Protein AF-A0A2J9E0F0-F1 (afdb_monomer_lite)

Structure (mmCIF, N/CA/C/O backbone):
data_AF-A0A2J9E0F0-F1
#
_entry.id   AF-A0A2J9E0F0-F1
#
loop_
_atom_site.group_PDB
_atom_site.id
_atom_site.type_symbol
_atom_site.label_atom_id
_atom_site.label_alt_id
_atom_site.label_comp_id
_atom_site.label_asym_id
_atom_site.label_entity_id
_atom_site.label_seq_id
_atom_site.pdbx_PDB_ins_code
_atom_site.Cartn_x
_atom_site.Cartn_y
_atom_site.Cartn_z
_atom_site.occupancy
_atom_site.B_iso_or_equiv
_atom_site.auth_seq_id
_atom_site.auth_comp_id
_atom_site.auth_asym_id
_atom_site.auth_atom_id
_atom_site.pdbx_PDB_model_num
ATOM 1 N N . MET A 1 1 ? 15.414 -1.231 -19.274 1.00 57.50 1 MET A N 1
ATOM 2 C CA . MET A 1 1 ? 15.037 -1.893 -18.003 1.00 57.50 1 MET A CA 1
ATOM 3 C C . MET A 1 1 ? 15.547 -1.164 -16.754 1.00 57.50 1 MET A C 1
ATOM 5 O O . MET A 1 1 ? 14.746 -0.970 -15.856 1.00 57.50 1 MET A O 1
ATOM 9 N N . ILE A 1 2 ? 16.804 -0.691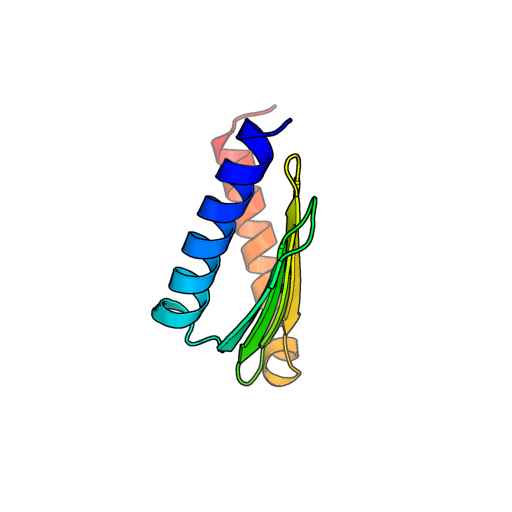 -16.682 1.00 60.50 2 ILE A N 1
ATOM 10 C CA . ILE A 1 2 ? 17.337 -0.006 -15.474 1.00 60.50 2 ILE A CA 1
ATOM 11 C C . ILE A 1 2 ? 16.632 1.338 -15.173 1.00 60.50 2 ILE A C 1
ATOM 13 O O . ILE A 1 2 ? 16.381 1.662 -14.017 1.00 60.50 2 ILE A O 1
ATOM 17 N N . HIS A 1 3 ? 16.257 2.098 -16.207 1.00 62.88 3 HIS A N 1
ATOM 18 C CA . HIS A 1 3 ? 15.624 3.417 -16.048 1.00 62.88 3 HIS A CA 1
ATOM 19 C C . HIS A 1 3 ? 14.229 3.352 -15.396 1.00 62.88 3 HIS A C 1
ATOM 21 O O . HIS A 1 3 ? 13.938 4.114 -14.479 1.00 62.88 3 HIS A O 1
ATOM 27 N N . SER A 1 4 ? 13.388 2.401 -15.816 1.00 68.25 4 SER A N 1
ATOM 28 C CA . SER A 1 4 ? 12.019 2.243 -15.301 1.00 68.25 4 SER A CA 1
ATOM 29 C C . SER A 1 4 ? 11.988 1.792 -13.836 1.00 68.25 4 SER A C 1
ATOM 31 O O . SER A 1 4 ? 11.130 2.224 -13.077 1.00 68.25 4 SER A O 1
ATOM 33 N N . ALA A 1 5 ? 12.962 0.980 -13.407 1.00 74.69 5 ALA A N 1
ATOM 34 C CA . ALA A 1 5 ? 13.091 0.569 -12.009 1.00 74.69 5 ALA A CA 1
ATOM 35 C C . ALA A 1 5 ? 13.476 1.738 -11.083 1.00 74.69 5 ALA A C 1
ATOM 37 O O . ALA A 1 5 ? 13.003 1.805 -9.953 1.00 74.69 5 ALA A O 1
ATOM 38 N N . CYS A 1 6 ? 14.305 2.676 -11.556 1.00 81.94 6 CYS A N 1
ATOM 39 C CA . CYS A 1 6 ? 14.657 3.880 -10.797 1.00 81.94 6 CYS A CA 1
ATOM 40 C C . CYS A 1 6 ? 13.433 4.786 -10.585 1.00 81.94 6 CYS A C 1
ATOM 42 O O . CYS A 1 6 ? 13.164 5.216 -9.465 1.00 81.94 6 CYS A O 1
ATOM 44 N N . LEU A 1 7 ? 12.644 4.995 -11.645 1.00 85.75 7 LEU A N 1
ATOM 45 C CA . LEU A 1 7 ? 11.413 5.781 -11.575 1.00 85.75 7 LEU A CA 1
ATOM 46 C C . LEU A 1 7 ? 10.382 5.147 -10.630 1.00 85.75 7 LEU A C 1
ATOM 48 O O . LEU A 1 7 ? 9.809 5.836 -9.792 1.00 85.75 7 LEU A O 1
ATOM 52 N N . ALA A 1 8 ? 10.190 3.827 -10.715 1.00 87.75 8 ALA A N 1
ATOM 53 C CA . ALA A 1 8 ? 9.270 3.094 -9.846 1.00 87.75 8 ALA A CA 1
ATOM 54 C C . ALA A 1 8 ? 9.629 3.230 -8.354 1.00 87.75 8 ALA A C 1
ATOM 56 O O . ALA A 1 8 ? 8.737 3.300 -7.505 1.00 87.75 8 ALA A O 1
ATOM 57 N N . ARG A 1 9 ? 10.927 3.309 -8.035 1.00 92.06 9 ARG A N 1
ATOM 58 C CA . ARG A 1 9 ? 11.415 3.545 -6.669 1.00 92.06 9 ARG A CA 1
ATOM 59 C C . ARG A 1 9 ? 11.136 4.963 -6.204 1.00 92.06 9 ARG A C 1
ATOM 61 O O . ARG A 1 9 ? 10.558 5.116 -5.139 1.00 92.06 9 ARG A O 1
ATOM 68 N N . GLN A 1 10 ? 11.435 5.967 -7.028 1.00 92.25 10 GLN A N 1
ATOM 69 C CA . GLN A 1 10 ? 11.145 7.360 -6.682 1.00 92.25 10 GLN A CA 1
ATOM 70 C C . GLN A 1 10 ? 9.657 7.560 -6.358 1.00 92.25 10 GLN A C 1
ATOM 72 O O . GLN A 1 10 ? 9.323 8.105 -5.313 1.00 92.25 10 GLN A O 1
ATOM 77 N N . VAL A 1 11 ? 8.770 7.015 -7.196 1.00 91.62 11 VAL A N 1
ATOM 78 C CA . VAL A 1 11 ? 7.318 7.055 -6.959 1.00 91.62 11 VAL A CA 1
ATOM 79 C C . VAL A 1 11 ? 6.937 6.350 -5.653 1.00 91.62 11 VAL A C 1
ATOM 81 O O . VAL A 1 11 ? 6.034 6.796 -4.951 1.00 91.62 11 VAL A O 1
ATOM 84 N N . THR A 1 12 ? 7.621 5.258 -5.306 1.00 93.19 12 THR A N 1
ATOM 85 C CA . THR A 1 12 ? 7.377 4.533 -4.050 1.00 93.19 12 THR A CA 1
ATOM 86 C C . THR A 1 12 ? 7.789 5.361 -2.836 1.00 93.19 12 THR A C 1
ATOM 88 O O . THR A 1 12 ? 7.037 5.423 -1.866 1.00 93.19 12 THR A O 1
ATOM 91 N N . ASP A 1 13 ? 8.948 6.014 -2.895 1.00 94.81 13 ASP A N 1
ATOM 92 C CA . ASP A 1 13 ? 9.443 6.884 -1.829 1.00 94.81 13 ASP A CA 1
ATOM 93 C C . ASP A 1 13 ? 8.510 8.101 -1.628 1.00 94.81 13 ASP A C 1
ATOM 95 O O . ASP A 1 13 ? 8.113 8.390 -0.497 1.00 94.81 13 ASP A O 1
ATOM 99 N N . GLU A 1 14 ? 8.055 8.744 -2.712 1.00 94.00 14 GLU A N 1
ATOM 100 C CA . GLU A 1 14 ? 7.066 9.837 -2.655 1.00 94.00 14 GLU A CA 1
ATOM 101 C C . GLU A 1 14 ? 5.725 9.368 -2.061 1.00 94.00 14 GLU A C 1
ATOM 103 O O . GLU A 1 14 ? 5.131 10.046 -1.220 1.00 94.00 14 GLU A O 1
ATOM 108 N N . TRP A 1 15 ? 5.263 8.174 -2.446 1.00 93.56 15 TRP A N 1
ATOM 109 C CA . TRP A 1 15 ? 4.027 7.598 -1.918 1.00 93.56 15 TRP A CA 1
ATOM 110 C C . TRP A 1 15 ? 4.109 7.336 -0.410 1.00 93.56 15 TRP A C 1
ATOM 112 O O . TRP A 1 15 ? 3.157 7.640 0.314 1.00 93.56 15 TRP A O 1
ATOM 122 N N . ILE A 1 16 ? 5.235 6.794 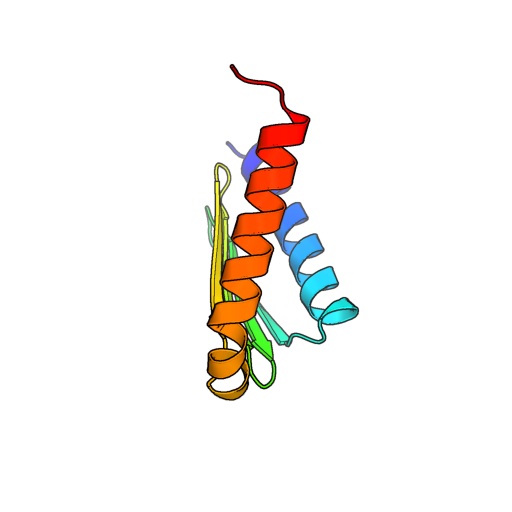0.073 1.00 95.19 16 ILE A N 1
ATOM 123 C CA . ILE A 1 16 ? 5.464 6.559 1.505 1.00 95.19 16 ILE A CA 1
ATOM 124 C C . ILE A 1 16 ? 5.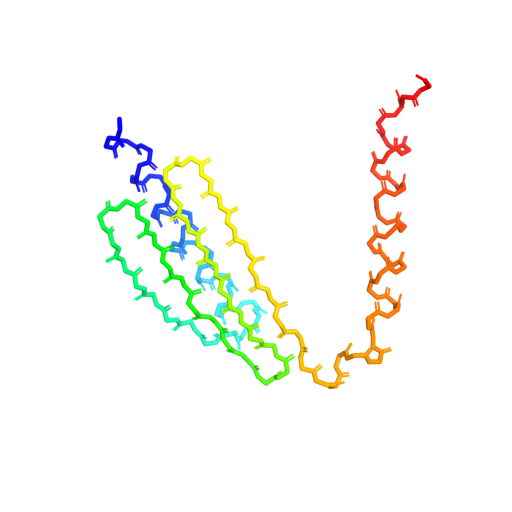374 7.881 2.266 1.00 95.19 16 ILE A C 1
ATOM 126 O O . ILE A 1 16 ? 4.640 7.947 3.252 1.00 95.19 16 ILE A O 1
ATOM 130 N N . GLU A 1 17 ? 6.045 8.936 1.792 1.00 93.62 17 GLU A N 1
ATOM 131 C CA . GLU A 1 17 ? 6.026 10.241 2.459 1.00 93.62 17 GLU A CA 1
ATOM 132 C C . GLU A 1 17 ? 4.595 10.775 2.609 1.00 93.62 17 GLU A C 1
ATOM 134 O O . GLU A 1 17 ? 4.185 11.142 3.714 1.00 93.62 17 GLU A O 1
ATOM 139 N N . SER A 1 18 ? 3.800 10.764 1.534 1.00 86.81 18 SER A N 1
ATOM 140 C CA . SER A 1 18 ? 2.399 11.196 1.595 1.00 86.81 18 SER A CA 1
ATOM 141 C C . SER A 1 18 ? 1.556 10.307 2.517 1.00 86.81 18 SER A C 1
ATOM 143 O O . SER A 1 18 ? 0.748 10.803 3.307 1.00 86.81 18 SER A O 1
ATOM 145 N N . ALA A 1 19 ? 1.743 8.985 2.465 1.00 88.88 19 ALA A N 1
ATOM 146 C CA . ALA A 1 19 ? 1.017 8.045 3.318 1.00 88.88 19 ALA A CA 1
ATOM 147 C C . ALA A 1 19 ? 1.298 8.295 4.811 1.00 88.88 19 ALA A C 1
ATOM 149 O O . ALA A 1 19 ? 0.375 8.295 5.636 1.00 88.88 19 ALA A O 1
ATOM 150 N N . GLU A 1 20 ? 2.552 8.562 5.170 1.00 91.88 20 GLU A N 1
ATOM 151 C CA . GLU A 1 20 ? 2.944 8.840 6.550 1.00 91.88 20 GLU A CA 1
ATOM 152 C C . GLU A 1 20 ? 2.525 10.244 7.000 1.00 91.88 20 GLU A C 1
ATOM 154 O O . GLU A 1 20 ? 1.972 10.405 8.091 1.00 91.88 20 GLU A O 1
ATOM 159 N N . LYS A 1 21 ? 2.711 11.265 6.161 1.00 90.75 21 LYS A N 1
ATOM 160 C CA . LYS A 1 21 ? 2.469 12.667 6.524 1.00 90.75 21 LYS A CA 1
ATOM 161 C C . LYS A 1 21 ? 0.992 13.051 6.491 1.00 90.75 21 LYS A C 1
ATOM 163 O O . LYS A 1 21 ? 0.469 13.567 7.481 1.00 90.75 21 LYS A O 1
ATOM 168 N N . ASP A 1 22 ? 0.314 12.793 5.378 1.00 85.31 22 ASP A N 1
ATOM 169 C CA . ASP A 1 22 ? -1.055 13.267 5.148 1.00 85.31 22 ASP A CA 1
ATOM 170 C C . ASP A 1 22 ? -2.084 12.327 5.773 1.00 85.31 22 ASP A C 1
ATOM 172 O O . ASP A 1 22 ? -3.099 12.755 6.331 1.00 85.31 22 ASP A O 1
ATOM 176 N N . TYR A 1 23 ? -1.794 11.025 5.747 1.00 81.19 23 TYR A N 1
ATOM 177 C CA . TYR A 1 23 ? -2.708 10.002 6.243 1.00 81.19 23 TYR A CA 1
ATOM 178 C C . TYR A 1 23 ? -2.292 9.417 7.590 1.00 81.19 23 TYR A C 1
ATOM 180 O O . TYR A 1 23 ? -3.061 8.631 8.149 1.00 81.19 23 TYR A O 1
ATOM 188 N N . ARG A 1 24 ? -1.150 9.815 8.167 1.00 88.25 24 ARG A N 1
ATOM 189 C CA . ARG A 1 24 ? -0.655 9.287 9.453 1.00 88.25 24 ARG A CA 1
ATOM 190 C C . ARG A 1 24 ? -0.587 7.758 9.461 1.00 88.25 24 ARG A C 1
ATOM 192 O O . ARG A 1 24 ? -0.963 7.119 10.448 1.00 88.25 24 ARG A O 1
ATOM 199 N N . MET A 1 25 ? -0.217 7.168 8.327 1.00 90.38 25 MET A N 1
ATOM 200 C CA . MET A 1 25 ? 0.044 5.737 8.229 1.00 90.38 25 MET A CA 1
ATOM 201 C C . MET A 1 25 ? 1.443 5.439 8.763 1.00 90.38 25 MET A C 1
ATOM 203 O O . MET A 1 25 ? 2.324 6.285 8.736 1.00 90.38 25 MET A O 1
ATOM 207 N N . THR A 1 26 ? 1.640 4.235 9.279 1.00 94.56 26 THR A N 1
ATOM 208 C CA . THR A 1 26 ? 2.968 3.682 9.536 1.00 94.56 26 THR A CA 1
ATOM 209 C C . THR A 1 26 ? 3.322 2.791 8.363 1.00 94.56 26 THR A C 1
ATOM 211 O O . THR A 1 26 ? 2.603 1.818 8.113 1.00 94.56 26 THR A O 1
ATOM 214 N N . CYS A 1 27 ? 4.409 3.111 7.671 1.00 95.62 27 CYS A N 1
ATOM 215 C CA . CYS A 1 27 ? 4.846 2.387 6.486 1.00 95.62 27 CYS A CA 1
ATOM 216 C C . CYS A 1 27 ? 6.054 1.488 6.788 1.00 95.62 27 CYS A C 1
ATOM 218 O O . CYS A 1 27 ? 6.823 1.701 7.724 1.00 95.62 27 CYS A O 1
ATOM 220 N N . SER A 1 28 ? 6.208 0.421 6.015 1.00 96.88 28 SER A N 1
ATOM 221 C CA . SER A 1 28 ? 7.356 -0.483 6.059 1.00 96.88 28 SER A CA 1
ATOM 222 C C . SER A 1 28 ? 7.675 -0.915 4.637 1.00 96.88 28 SER A C 1
ATOM 224 O O . SER A 1 28 ? 6.834 -1.528 3.983 1.00 96.88 28 SER A O 1
ATOM 226 N N . LEU A 1 29 ? 8.865 -0.553 4.160 1.00 96.75 29 LEU A N 1
ATOM 227 C CA . LEU A 1 29 ? 9.322 -0.796 2.795 1.00 96.75 29 LEU A CA 1
ATOM 228 C C . LEU A 1 29 ? 10.231 -2.030 2.729 1.00 96.75 29 LEU A C 1
ATOM 230 O O . LEU A 1 29 ? 11.221 -2.126 3.452 1.00 96.75 29 LEU A O 1
ATOM 234 N N . GLU A 1 30 ? 9.935 -2.919 1.790 1.00 96.44 30 GLU A N 1
ATOM 235 C CA . GLU A 1 30 ? 10.755 -4.051 1.373 1.00 96.44 30 GLU A CA 1
ATOM 236 C C . GLU A 1 30 ? 11.140 -3.870 -0.101 1.00 96.44 30 GLU A C 1
ATOM 238 O O . GLU A 1 30 ? 10.305 -3.968 -1.004 1.00 96.44 30 GLU A O 1
ATOM 243 N N . ARG A 1 31 ? 12.422 -3.593 -0.352 1.00 93.81 31 ARG A N 1
ATOM 244 C CA . ARG A 1 31 ? 12.969 -3.363 -1.695 1.00 93.81 31 ARG A CA 1
ATOM 245 C C . ARG A 1 31 ? 13.579 -4.647 -2.247 1.00 93.81 31 ARG A C 1
ATOM 247 O O . ARG A 1 31 ? 14.507 -5.195 -1.656 1.00 93.81 31 ARG A O 1
ATOM 254 N N . LEU A 1 32 ? 13.073 -5.107 -3.387 1.00 91.19 32 LEU A N 1
ATOM 255 C CA . LEU A 1 32 ? 13.545 -6.296 -4.101 1.00 91.19 32 LEU A CA 1
ATOM 256 C C . LEU A 1 32 ? 14.180 -5.891 -5.444 1.00 91.19 32 LEU A C 1
ATOM 258 O O . LEU A 1 32 ? 14.174 -4.719 -5.834 1.00 91.19 32 LEU A O 1
ATOM 262 N N . ASP A 1 33 ? 14.735 -6.862 -6.173 1.00 87.44 33 ASP A N 1
ATOM 263 C CA . ASP A 1 33 ? 15.416 -6.622 -7.455 1.00 87.44 33 ASP A CA 1
ATOM 264 C C . ASP A 1 33 ? 14.535 -5.916 -8.493 1.00 87.44 33 ASP A C 1
ATOM 266 O O . ASP A 1 33 ? 14.983 -5.002 -9.184 1.00 87.44 33 ASP A O 1
ATOM 270 N N . THR A 1 34 ? 13.270 -6.326 -8.594 1.00 86.81 34 THR A N 1
ATOM 271 C CA . THR A 1 34 ? 12.341 -5.859 -9.636 1.00 86.81 34 THR A CA 1
ATOM 272 C C . THR A 1 34 ? 11.034 -5.306 -9.088 1.00 86.81 34 THR A C 1
ATOM 274 O O . THR A 1 34 ? 10.124 -5.018 -9.865 1.00 86.81 34 THR A O 1
ATOM 277 N N . LYS A 1 35 ? 10.909 -5.170 -7.765 1.00 91.12 35 LYS A N 1
ATOM 278 C CA . LYS A 1 35 ? 9.713 -4.609 -7.141 1.00 91.12 35 LYS A CA 1
ATOM 279 C C . LYS A 1 35 ? 9.997 -4.030 -5.765 1.00 91.12 35 LYS A C 1
ATOM 281 O O . LYS A 1 35 ? 10.837 -4.557 -5.043 1.00 91.12 35 LYS A O 1
ATOM 286 N N . ASP A 1 36 ? 9.224 -3.026 -5.395 1.00 95.25 36 ASP A N 1
ATOM 287 C CA . ASP A 1 36 ? 9.152 -2.514 -4.036 1.00 95.25 36 ASP A CA 1
ATOM 288 C C . ASP A 1 36 ? 7.790 -2.898 -3.452 1.00 95.25 36 ASP A C 1
ATOM 290 O O . ASP A 1 36 ? 6.759 -2.853 -4.128 1.00 95.25 36 ASP A O 1
ATOM 294 N N . ILE A 1 37 ? 7.795 -3.330 -2.199 1.00 96.12 37 ILE A N 1
ATOM 295 C CA . ILE A 1 37 ? 6.601 -3.680 -1.443 1.00 96.12 37 ILE A CA 1
ATOM 296 C C . ILE A 1 37 ? 6.548 -2.765 -0.229 1.00 96.12 37 ILE A C 1
ATOM 298 O O . ILE A 1 37 ? 7.454 -2.767 0.594 1.00 96.12 37 ILE A O 1
ATOM 302 N N . VAL A 1 38 ? 5.469 -2.010 -0.090 1.00 96.88 38 VAL A N 1
ATOM 303 C CA . VAL A 1 38 ? 5.223 -1.156 1.066 1.00 96.88 38 VAL A CA 1
ATOM 304 C C . VAL A 1 38 ? 4.021 -1.689 1.812 1.00 96.88 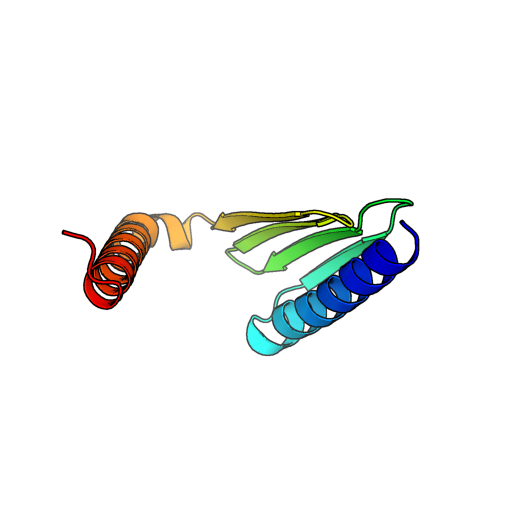38 VAL A C 1
ATOM 306 O O . VAL A 1 38 ? 2.896 -1.619 1.325 1.00 96.88 38 VAL A O 1
ATOM 309 N N . THR A 1 39 ? 4.243 -2.200 3.014 1.00 96.31 39 THR A N 1
ATOM 310 C CA . THR A 1 39 ? 3.152 -2.507 3.937 1.00 96.31 39 THR A CA 1
ATOM 311 C C . THR A 1 39 ? 2.838 -1.260 4.743 1.00 96.31 39 THR A C 1
ATOM 313 O O . THR A 1 39 ? 3.727 -0.683 5.365 1.00 96.31 39 THR A O 1
ATOM 316 N N . PHE A 1 40 ? 1.576 -0.848 4.768 1.00 93.81 40 PHE A N 1
ATOM 317 C CA . PHE A 1 40 ? 1.137 0.316 5.525 1.00 93.81 40 PHE A CA 1
ATOM 318 C C . PHE A 1 40 ? 0.012 -0.050 6.485 1.00 93.81 40 PHE A C 1
ATOM 320 O O . PHE A 1 40 ? -0.857 -0.877 6.193 1.00 93.81 40 PHE A O 1
ATOM 327 N N . LYS A 1 41 ? 0.019 0.578 7.659 1.00 92.31 41 LYS A N 1
ATOM 328 C CA . LYS A 1 41 ? -1.003 0.365 8.684 1.00 92.31 41 LYS A CA 1
ATOM 329 C C . LYS A 1 41 ? -1.326 1.640 9.443 1.00 92.31 41 LYS A C 1
ATOM 331 O O . LYS A 1 41 ? -0.462 2.454 9.742 1.00 92.31 41 LYS A O 1
ATOM 336 N N . ARG A 1 42 ? -2.587 1.771 9.818 1.00 91.00 42 ARG A N 1
ATOM 337 C CA . ARG A 1 42 ? -3.131 2.778 10.725 1.00 91.00 42 ARG A CA 1
ATOM 338 C C . ARG A 1 42 ? -4.294 2.141 11.472 1.00 91.00 42 ARG A C 1
ATOM 340 O O . ARG A 1 42 ? -4.898 1.180 10.998 1.00 91.00 42 ARG A O 1
ATOM 347 N N . THR A 1 43 ? -4.673 2.682 12.620 1.00 84.75 43 THR A N 1
ATOM 348 C CA . THR A 1 43 ? -5.915 2.271 13.284 1.00 84.75 43 THR A CA 1
ATOM 349 C C . THR A 1 43 ? -7.090 2.350 12.298 1.00 84.75 43 THR A C 1
ATOM 351 O O . THR A 1 43 ? -7.432 3.425 11.808 1.00 84.75 43 THR A O 1
ATOM 354 N N . GLY A 1 44 ? -7.676 1.194 11.966 1.00 80.00 44 GLY A N 1
ATOM 355 C CA . GLY A 1 44 ? -8.803 1.078 11.036 1.00 80.00 44 GLY A CA 1
ATOM 356 C C . GLY A 1 44 ? -8.461 0.966 9.542 1.00 80.00 44 GLY A C 1
ATOM 357 O O . GLY A 1 44 ? -9.393 0.842 8.754 1.00 80.00 44 GLY A O 1
ATOM 358 N N . ALA A 1 45 ? -7.190 0.963 9.131 1.00 84.44 45 ALA A N 1
ATOM 359 C CA . ALA A 1 45 ? -6.793 0.721 7.740 1.00 84.44 45 ALA A CA 1
ATOM 360 C C . ALA A 1 45 ? -5.442 -0.002 7.675 1.00 84.44 45 ALA A C 1
ATOM 362 O O . ALA A 1 45 ? -4.486 0.398 8.329 1.00 84.44 45 ALA A O 1
ATOM 363 N N . THR A 1 46 ? -5.344 -1.059 6.882 1.00 90.06 46 THR A N 1
ATOM 364 C CA . THR A 1 46 ? -4.091 -1.783 6.634 1.00 90.06 46 THR A CA 1
ATOM 365 C C . THR A 1 46 ? -4.023 -2.155 5.171 1.00 90.06 46 THR A C 1
ATOM 367 O O . THR A 1 46 ? -5.059 -2.398 4.567 1.00 90.06 46 THR A O 1
ATOM 370 N N . GLY A 1 47 ? -2.839 -2.239 4.593 1.00 91.00 47 GLY A N 1
ATOM 371 C CA . GLY A 1 47 ? -2.733 -2.579 3.187 1.00 91.00 47 GLY A CA 1
ATOM 372 C C . GLY A 1 47 ? -1.305 -2.724 2.713 1.00 91.00 47 GLY A C 1
ATOM 373 O O . GLY A 1 47 ? -0.358 -2.652 3.499 1.00 91.00 47 GLY A O 1
ATOM 374 N N . GLN A 1 48 ? -1.185 -2.946 1.415 1.00 94.88 48 GLN A N 1
ATOM 375 C CA . GLN A 1 48 ? 0.071 -3.127 0.728 1.00 94.88 48 GLN A CA 1
ATOM 376 C C . GLN A 1 48 ? 0.053 -2.361 -0.594 1.00 94.88 48 GLN A C 1
ATOM 378 O O . GLN A 1 48 ? -0.869 -2.502 -1.394 1.00 94.88 48 GLN A O 1
ATOM 383 N N . PHE A 1 49 ? 1.082 -1.557 -0.818 1.00 93.25 49 PHE A N 1
ATOM 384 C CA . PHE A 1 49 ? 1.380 -0.941 -2.101 1.00 93.25 49 PHE A CA 1
ATOM 385 C C . PHE A 1 49 ? 2.551 -1.691 -2.734 1.00 93.25 49 PHE A C 1
ATOM 387 O O . PHE A 1 49 ? 3.586 -1.880 -2.099 1.00 93.25 49 PHE A O 1
ATOM 394 N N . VAL A 1 50 ? 2.387 -2.170 -3.961 1.00 94.06 50 VAL A N 1
ATOM 395 C CA . VAL A 1 50 ? 3.412 -2.898 -4.709 1.00 94.06 50 VAL A CA 1
ATOM 396 C C . VAL A 1 50 ? 3.738 -2.114 -5.965 1.00 94.06 50 VAL A C 1
ATOM 398 O O . VAL A 1 50 ? 2.862 -1.813 -6.770 1.00 94.06 50 VAL A O 1
ATOM 401 N N . SER A 1 51 ? 5.014 -1.816 -6.141 1.00 92.19 51 SER A N 1
ATOM 402 C CA . SER A 1 51 ? 5.545 -1.090 -7.284 1.00 92.19 51 SER A CA 1
ATOM 403 C C . SER A 1 51 ? 6.488 -1.994 -8.061 1.00 92.19 51 SER A C 1
ATOM 405 O O . SER A 1 51 ? 7.344 -2.660 -7.487 1.00 92.19 51 SER A O 1
ATOM 407 N N . THR A 1 52 ? 6.333 -2.036 -9.376 1.00 91.44 52 THR A N 1
ATOM 408 C CA . THR A 1 52 ? 7.244 -2.700 -10.316 1.00 91.44 52 THR A CA 1
ATOM 409 C C . THR A 1 52 ? 7.568 -1.714 -11.444 1.00 91.44 52 THR A C 1
ATOM 411 O O . THR A 1 52 ? 6.865 -0.715 -11.588 1.00 91.44 52 THR A O 1
ATOM 414 N N . PRO A 1 53 ? 8.567 -1.982 -12.302 1.00 88.81 53 PRO A N 1
ATOM 415 C CA . PRO A 1 53 ? 8.893 -1.109 -13.430 1.00 88.81 53 PRO A CA 1
ATOM 416 C C . PRO A 1 53 ? 7.739 -0.799 -14.396 1.00 88.81 53 PRO A C 1
ATOM 418 O O . PRO A 1 53 ? 7.845 0.181 -15.127 1.00 88.81 53 PRO A O 1
ATOM 421 N N . ASP A 1 54 ? 6.690 -1.629 -14.427 1.00 87.44 54 ASP A N 1
ATOM 422 C CA . ASP A 1 54 ? 5.611 -1.559 -15.425 1.00 87.44 54 ASP A CA 1
ATOM 423 C C . ASP A 1 54 ? 4.211 -1.365 -14.810 1.00 87.44 54 ASP A C 1
ATOM 425 O O . ASP A 1 54 ? 3.274 -0.966 -15.495 1.00 87.44 54 ASP A O 1
ATOM 429 N N . LYS A 1 55 ? 4.043 -1.639 -13.509 1.00 87.19 55 LYS A N 1
ATOM 430 C CA . LYS A 1 55 ? 2.746 -1.554 -12.822 1.00 87.19 55 LYS A CA 1
ATOM 431 C C . LYS A 1 55 ? 2.866 -1.163 -11.355 1.00 87.19 55 LYS A C 1
ATOM 433 O O . LYS A 1 55 ? 3.846 -1.506 -10.689 1.00 87.19 55 LYS A O 1
ATOM 438 N N . PHE A 1 56 ? 1.795 -0.551 -10.858 1.00 86.50 56 PHE A N 1
ATOM 439 C CA . PHE A 1 56 ? 1.572 -0.247 -9.450 1.00 86.50 56 PHE A CA 1
ATOM 440 C C . PHE A 1 56 ? 0.257 -0.884 -8.994 1.00 86.50 56 PHE A C 1
ATOM 442 O O . PHE A 1 56 ? -0.755 -0.787 -9.688 1.00 86.50 56 PHE A O 1
ATOM 449 N N . GLU A 1 57 ? 0.267 -1.532 -7.836 1.00 89.19 57 GLU A N 1
ATOM 450 C CA . GLU A 1 57 ? -0.887 -2.218 -7.253 1.00 89.19 57 GLU A CA 1
ATOM 451 C C . GLU A 1 57 ? -1.075 -1.750 -5.808 1.00 89.19 57 GLU A C 1
ATOM 453 O O . GLU A 1 57 ? -0.121 -1.718 -5.036 1.00 89.19 57 GLU A O 1
ATOM 4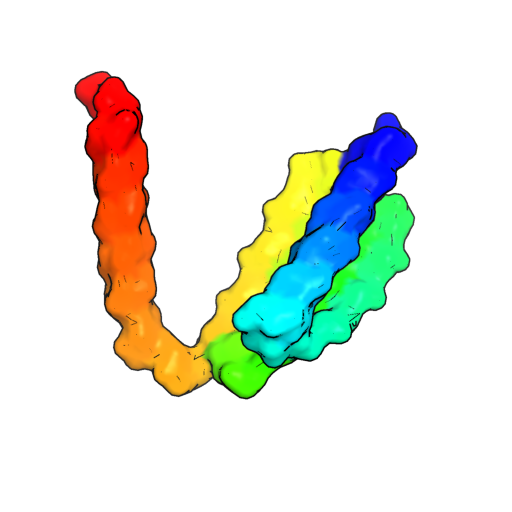58 N N . LEU A 1 58 ? -2.302 -1.388 -5.428 1.00 89.25 58 LEU A N 1
ATOM 459 C CA . LEU A 1 58 ? -2.641 -0.962 -4.070 1.00 89.25 58 LEU A CA 1
ATOM 460 C C . LEU A 1 58 ? -3.771 -1.841 -3.527 1.00 89.25 58 LEU A C 1
ATOM 462 O O . LEU A 1 58 ? -4.913 -1.723 -3.967 1.00 89.25 58 LEU A O 1
ATOM 466 N N . ASP A 1 59 ? -3.456 -2.695 -2.555 1.00 87.00 59 ASP A N 1
ATOM 467 C CA . ASP A 1 59 ? -4.441 -3.447 -1.776 1.00 87.00 59 ASP A CA 1
ATOM 468 C C . ASP A 1 59 ? -4.651 -2.754 -0.431 1.00 87.00 59 ASP A C 1
ATOM 470 O O . ASP A 1 59 ? -3.701 -2.514 0.312 1.00 87.00 59 ASP A O 1
ATOM 474 N N . ALA A 1 60 ? -5.895 -2.422 -0.096 1.00 84.81 60 ALA A N 1
ATOM 475 C CA . ALA A 1 60 ? -6.229 -1.783 1.168 1.00 84.81 60 ALA A CA 1
ATOM 476 C C . ALA A 1 60 ? -7.423 -2.480 1.822 1.00 84.81 60 ALA A C 1
ATOM 478 O O . ALA A 1 60 ? -8.521 -2.564 1.274 1.00 84.81 60 ALA A O 1
ATOM 479 N N . LYS A 1 61 ? -7.218 -2.931 3.054 1.00 83.31 61 LYS A N 1
ATOM 480 C CA . LYS A 1 61 ? -8.230 -3.493 3.940 1.00 83.31 61 LYS A CA 1
ATOM 481 C C . LYS A 1 61 ? -8.619 -2.456 4.978 1.00 83.31 61 LYS A C 1
ATOM 483 O O . LYS A 1 61 ? -7.858 -2.101 5.880 1.00 83.31 61 LYS A O 1
ATOM 488 N N . LEU A 1 62 ? -9.854 -1.997 4.864 1.00 76.88 62 LEU A N 1
ATOM 489 C CA . LEU A 1 62 ? -10.465 -1.117 5.843 1.00 76.88 62 LEU A CA 1
ATOM 490 C C . LEU A 1 62 ? -11.043 -1.953 6.992 1.00 76.88 62 LEU A C 1
ATOM 492 O O . LEU A 1 62 ? -11.720 -2.963 6.789 1.00 76.88 62 LEU A O 1
ATOM 496 N N . GLY A 1 63 ? -10.735 -1.541 8.219 1.00 69.75 63 GLY A N 1
ATOM 497 C CA . GLY A 1 63 ? -11.184 -2.196 9.440 1.00 69.75 63 GLY A CA 1
ATOM 498 C C . GLY A 1 63 ? -12.698 -2.096 9.639 1.00 69.75 63 GLY A C 1
ATOM 499 O O . GLY A 1 63 ? -13.393 -1.321 8.988 1.00 69.75 63 GLY A O 1
ATOM 500 N N . PHE A 1 64 ? -13.213 -2.872 10.594 1.00 63.50 64 PHE A N 1
ATOM 501 C CA . PHE A 1 64 ? -14.647 -3.017 10.874 1.00 63.50 64 PHE A CA 1
ATOM 502 C C . PHE A 1 64 ? -15.391 -1.685 11.096 1.00 63.50 64 PHE A C 1
ATOM 504 O O . PHE A 1 64 ? -16.523 -1.549 10.643 1.00 63.50 64 PHE A O 1
ATOM 511 N N . LEU A 1 65 ? -14.738 -0.675 11.685 1.00 58.41 65 LEU A N 1
ATOM 512 C CA . LEU A 1 65 ? -15.307 0.671 11.868 1.00 58.41 65 LEU A CA 1
ATOM 513 C C . LEU A 1 65 ? -15.662 1.370 10.543 1.00 58.41 65 LEU A C 1
ATOM 515 O O . LEU A 1 65 ? -16.571 2.192 10.510 1.00 58.41 65 LEU A O 1
ATOM 519 N N . PHE A 1 66 ? -14.986 1.015 9.449 1.00 59.25 66 PHE A N 1
ATOM 520 C CA . PHE A 1 66 ? -15.240 1.538 8.107 1.00 59.25 66 PHE A CA 1
ATOM 521 C C . PHE A 1 66 ? -16.163 0.640 7.272 1.00 59.25 66 PHE A C 1
ATOM 523 O O . PHE A 1 66 ? -16.623 1.071 6.216 1.00 59.25 66 PHE A O 1
ATOM 530 N N . LYS A 1 67 ? -16.520 -0.570 7.739 1.00 59.75 67 LYS A N 1
ATOM 531 C CA . LYS A 1 67 ? -17.481 -1.435 7.030 1.00 59.75 67 LYS A CA 1
ATOM 532 C C . LYS A 1 67 ? -18.872 -0.810 6.934 1.00 59.75 67 LYS A C 1
ATOM 534 O O . LYS A 1 67 ? -19.531 -0.971 5.916 1.00 59.75 67 LYS A O 1
ATOM 539 N N . SER A 1 68 ? -19.288 -0.041 7.937 1.00 63.81 68 SER A N 1
ATOM 540 C CA . SER A 1 68 ? -20.548 0.717 7.897 1.00 63.81 68 SER A CA 1
ATOM 541 C C . SER A 1 68 ? -20.507 1.898 6.917 1.00 63.81 68 SER A C 1
ATOM 543 O O . SER A 1 68 ? -21.552 2.412 6.529 1.00 63.81 68 SER A O 1
ATOM 545 N N . PHE A 1 69 ? -19.308 2.313 6.491 1.00 56.78 69 PHE A N 1
ATOM 546 C CA . PHE A 1 69 ? -19.092 3.362 5.494 1.00 56.78 69 PHE A CA 1
ATOM 547 C C . PHE A 1 69 ? -18.826 2.806 4.087 1.00 56.78 69 PHE A C 1
ATOM 549 O O . PHE A 1 69 ? -18.909 3.574 3.134 1.00 56.78 69 PHE A O 1
ATOM 556 N N . LEU A 1 70 ? -18.586 1.495 3.926 1.00 63.53 70 LEU A N 1
ATOM 557 C CA . LEU A 1 70 ? -18.482 0.825 2.619 1.00 63.53 70 LEU A CA 1
ATOM 558 C C . LEU A 1 70 ? -19.622 1.177 1.651 1.00 63.53 70 LEU A C 1
ATOM 560 O O . LEU A 1 70 ? -19.299 1.508 0.514 1.00 63.53 70 LEU A O 1
ATOM 564 N N . PRO A 1 71 ? -20.916 1.164 2.039 1.00 64.06 71 PRO A N 1
ATOM 565 C CA . PRO A 1 71 ? -21.981 1.547 1.112 1.00 64.06 71 PRO A CA 1
ATOM 566 C C . PRO A 1 71 ? -21.869 3.010 0.655 1.00 64.06 71 PRO A C 1
ATOM 568 O O . PRO A 1 71 ? -22.038 3.282 -0.526 1.00 64.06 71 PRO A O 1
ATOM 571 N N . LYS A 1 72 ? -21.485 3.940 1.542 1.00 64.06 72 LYS A N 1
ATOM 572 C CA . LYS A 1 72 ? -21.262 5.357 1.190 1.00 64.06 72 LYS A CA 1
ATOM 573 C C . LYS A 1 72 ? -20.015 5.584 0.337 1.00 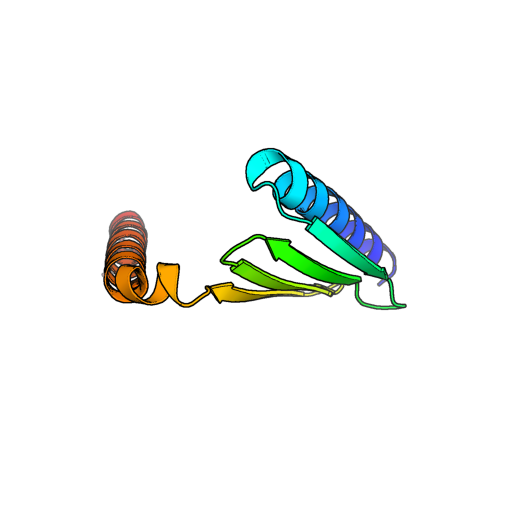64.06 72 LYS A C 1
ATOM 575 O O . LYS A 1 72 ? -20.010 6.473 -0.505 1.00 64.06 72 LYS A O 1
ATOM 580 N N . ILE A 1 73 ? -18.950 4.818 0.568 1.00 64.62 73 ILE A N 1
ATOM 581 C CA . ILE A 1 73 ? -17.732 4.873 -0.248 1.00 64.62 73 ILE A CA 1
ATOM 582 C C . ILE A 1 73 ? -18.030 4.311 -1.639 1.00 64.62 73 ILE A C 1
ATOM 584 O O . ILE A 1 73 ? -17.637 4.922 -2.622 1.00 64.62 73 ILE A O 1
ATOM 588 N N . LYS A 1 74 ? -18.771 3.199 -1.728 1.00 61.41 74 LYS A N 1
ATOM 589 C CA . LYS A 1 74 ? -19.211 2.622 -3.000 1.00 61.41 74 LYS A CA 1
ATOM 590 C C . LYS A 1 74 ? -20.074 3.612 -3.786 1.00 61.41 74 LYS A C 1
ATOM 592 O O . LYS A 1 74 ? -19.757 3.889 -4.932 1.00 61.41 74 LYS A O 1
ATOM 597 N N . GLU A 1 75 ? -21.059 4.227 -3.134 1.00 68.25 75 GLU A N 1
ATOM 598 C CA . GLU A 1 75 ? -21.925 5.237 -3.749 1.00 68.25 75 GLU A CA 1
ATOM 599 C C . GLU A 1 75 ? -21.140 6.477 -4.210 1.00 68.25 75 GLU A C 1
ATOM 601 O O . GLU A 1 75 ? -21.363 6.965 -5.311 1.00 68.25 75 GLU A O 1
ATOM 606 N N . GLN A 1 76 ? -20.168 6.963 -3.426 1.00 60.09 76 GLN A N 1
ATOM 607 C CA . GLN A 1 76 ? -19.317 8.083 -3.850 1.00 60.09 76 GLN A CA 1
ATOM 608 C C . GLN A 1 76 ? -18.334 7.717 -4.964 1.00 60.09 76 GLN A C 1
ATOM 610 O O . GLN A 1 76 ? -18.035 8.566 -5.801 1.00 60.09 76 GLN A O 1
ATOM 615 N N . ILE A 1 77 ? -17.825 6.483 -4.993 1.00 63.12 77 ILE A N 1
ATOM 616 C CA . ILE A 1 77 ? -16.997 5.996 -6.101 1.00 63.12 77 ILE A CA 1
ATOM 617 C C . ILE A 1 77 ? -17.849 5.888 -7.364 1.00 63.12 77 ILE A C 1
ATOM 619 O O . ILE A 1 77 ? -17.416 6.387 -8.393 1.00 63.12 77 ILE A O 1
ATOM 623 N N . GLU A 1 78 ? -19.053 5.316 -7.287 1.00 65.00 78 GLU A N 1
ATOM 624 C CA . GLU A 1 78 ? -19.995 5.232 -8.410 1.00 65.00 78 GLU A CA 1
ATOM 625 C C . GLU A 1 78 ? -20.376 6.633 -8.909 1.00 65.00 78 GLU A C 1
ATOM 627 O O . GLU A 1 78 ? -20.230 6.899 -10.093 1.00 65.00 78 GLU A O 1
ATOM 632 N N . GLN A 1 79 ? -20.722 7.573 -8.022 1.00 60.75 79 GLN A N 1
ATOM 633 C CA . GLN A 1 79 ? -21.020 8.963 -8.396 1.00 60.75 79 GLN A CA 1
ATOM 634 C C . GLN A 1 79 ? -19.822 9.709 -8.996 1.00 60.75 79 GLN A C 1
ATOM 636 O O . GLN A 1 79 ? -19.997 10.521 -9.902 1.00 60.75 79 GLN A O 1
ATOM 641 N N . ASN A 1 80 ? -18.604 9.490 -8.493 1.00 61.38 80 ASN A N 1
ATOM 642 C CA . ASN A 1 80 ? -17.412 10.098 -9.084 1.00 61.38 80 ASN A CA 1
ATOM 643 C C . ASN A 1 80 ? -17.046 9.451 -10.421 1.00 61.38 80 ASN A C 1
ATOM 645 O O . ASN A 1 80 ? -16.595 10.165 -11.311 1.00 61.38 80 ASN A O 1
ATOM 649 N N . LEU A 1 81 ? -17.251 8.141 -10.588 1.00 54.62 81 LEU A N 1
ATOM 650 C CA . LEU A 1 81 ? -17.077 7.476 -11.878 1.00 54.62 81 LEU A CA 1
ATOM 651 C C . LEU A 1 81 ? -18.085 8.013 -12.893 1.00 54.62 81 LEU A C 1
ATOM 653 O O . LEU A 1 81 ? -17.686 8.363 -13.995 1.00 54.62 81 LEU A O 1
ATOM 657 N N . ASP A 1 82 ? -19.351 8.151 -12.498 1.00 57.91 82 ASP A N 1
ATOM 658 C CA . ASP A 1 82 ? -20.421 8.706 -13.328 1.00 57.91 82 ASP A CA 1
ATOM 659 C C . ASP A 1 82 ? -20.086 10.139 -13.764 1.00 57.91 82 ASP A C 1
ATOM 661 O O . ASP A 1 82 ? -20.155 10.466 -14.942 1.00 57.91 82 ASP A O 1
ATOM 665 N N . LYS A 1 83 ? -19.554 10.964 -12.851 1.00 55.47 83 LYS A N 1
ATOM 666 C CA . LYS A 1 83 ? -19.054 12.313 -13.170 1.00 55.47 83 LYS A CA 1
ATOM 667 C C . LYS A 1 83 ? -17.841 12.328 -14.098 1.00 55.47 83 LYS A C 1
ATOM 669 O O . LYS A 1 83 ? -17.689 13.269 -14.868 1.00 55.47 83 LYS A O 1
ATOM 674 N N . VAL A 1 84 ? -16.952 11.337 -14.019 1.00 56.88 84 VAL A N 1
ATOM 675 C CA . VAL A 1 84 ? -15.793 11.228 -14.924 1.00 56.88 84 VAL A CA 1
ATOM 676 C C . VAL A 1 84 ? -16.215 10.710 -16.303 1.00 56.88 84 VAL A C 1
ATOM 678 O O . VAL A 1 84 ? -15.621 11.115 -17.300 1.00 56.88 84 VAL A O 1
ATOM 681 N N . ILE A 1 85 ? -17.243 9.858 -16.375 1.00 53.19 85 ILE A N 1
ATOM 682 C CA . ILE A 1 85 ? -17.834 9.369 -17.629 1.00 53.19 85 ILE A CA 1
ATOM 683 C C . ILE A 1 85 ? -18.637 10.494 -18.307 1.00 53.19 85 ILE A C 1
ATOM 685 O O . ILE A 1 85 ? -18.459 10.727 -19.500 1.00 53.19 85 ILE A O 1
ATOM 689 N N . ASP A 1 86 ? -19.408 11.267 -17.541 1.00 49.34 86 ASP A N 1
ATOM 690 C CA . ASP A 1 86 ? -20.154 12.440 -18.019 1.00 49.34 86 ASP A CA 1
ATOM 691 C C . ASP A 1 86 ? -19.212 13.567 -18.488 1.00 49.34 86 ASP A C 1
ATOM 693 O O . ASP A 1 86 ? -19.378 14.131 -19.569 1.00 49.34 86 ASP A O 1
ATOM 697 N N . ALA A 1 87 ? -18.110 13.806 -17.766 1.00 47.31 87 ALA A N 1
ATOM 698 C CA . ALA A 1 87 ? -17.077 14.764 -18.171 1.00 47.31 87 ALA A CA 1
ATOM 699 C C . ALA A 1 87 ? -16.251 14.325 -19.398 1.00 47.31 87 ALA A C 1
ATOM 701 O O . ALA A 1 87 ? -15.404 15.093 -19.868 1.00 47.31 87 ALA A O 1
ATOM 702 N N . LYS A 1 88 ? -16.460 13.109 -19.922 1.00 43.72 88 LYS A N 1
ATOM 703 C CA . LYS A 1 88 ? -15.711 12.573 -21.066 1.00 43.72 88 LYS A CA 1
ATOM 704 C C . LYS A 1 88 ? -16.584 12.104 -22.229 1.00 43.72 88 LYS A C 1
ATOM 706 O O . LYS A 1 88 ? -16.085 11.316 -23.027 1.00 43.72 88 LYS A O 1
ATOM 711 N N . GLY A 1 89 ? -17.809 12.636 -22.347 1.00 48.34 89 GLY A N 1
ATOM 712 C CA . GLY A 1 89 ? -18.608 12.688 -23.580 1.00 48.34 89 GLY A CA 1
ATOM 713 C C . GLY A 1 89 ? -18.388 11.522 -24.545 1.00 48.34 89 GLY A C 1
ATOM 714 O O . GLY A 1 89 ? -17.775 11.702 -25.596 1.00 48.34 89 GLY A O 1
ATOM 715 N N . LEU A 1 90 ? -18.862 10.338 -24.169 1.00 41.25 90 LEU A N 1
ATOM 716 C CA . LEU A 1 90 ? -18.975 9.192 -25.064 1.00 41.25 90 LEU A CA 1
ATOM 717 C C . LEU A 1 90 ? -20.444 8.782 -25.105 1.00 41.25 90 LEU A C 1
ATOM 719 O O . LEU A 1 90 ? -20.932 8.079 -24.221 1.00 41.25 90 LEU A O 1
ATOM 723 N N . GLU A 1 91 ? -21.125 9.305 -26.120 1.00 40.12 91 GLU A N 1
ATOM 724 C CA . GLU A 1 91 ? -22.246 8.627 -26.775 1.00 40.12 91 GLU A CA 1
ATOM 725 C C . GLU A 1 91 ? -21.760 7.369 -27.513 1.00 40.12 91 GLU A C 1
ATOM 727 O O . GLU A 1 91 ? -20.608 7.374 -28.017 1.00 40.12 91 GLU A O 1
#

Radius of gyration: 16.25 Å; chains: 1; bounding box: 40×21×40 Å

Sequence (91 aa):
MIHSACLARQVTDEWIESAEKDYRMTCSLERLDTKDIVTFKRTGATGQFVSTPDKFELDAKLGFLFKSFLPKIKEQIEQNLDKVIDAKGLE

Foldseek 3Di:
DVVLQVVQVVVVVVVCCCCCPVVVWDWDWDDDPFKIWIWIDDVQKTWIWMTGSVDIDTGMDGHPVCVVVVVVVVVVVVVVVVVVVVVVDDD

pLDDT: mean 78.54, std 16.39, range [40.12, 96.88]

Secondary structure (DSSP, 8-state):
-HHHHHHHHHHHHHHHHHHHHTT--EEEEEE-SS-EEEEEEETTEEEEEEE-SS-EEEEEEE-HHHHTTHHHHHHHHHHHHHHHHHTT---